Protein AF-A0A3P1XN88-F1 (afdb_monomer)

Foldseek 3Di:
DPDDPVNVLVCCLPPDDLVVLVCCLVPVPDDDPDDDDDDDDPVVVVVLVVVCVVVVHDSSVVVVVVVSVVSCCSRPLPVCQLVQLLVVVVVVCVVVVNALQRLCVLQVVLVCHSVQNVDSVSVSVSDDLVSLVSVCVVVVFDSCSSRSNDDGGHDDPDDDPPDPVVD

Sequence (167 aa):
MRLNTTGIAARMMLSLDKKAIGEKLINGRQINPTPLQVRYPQGVREVLGIMSEQLAISTADLTRILLEDALHNMFMPADNTAGNIISRIEYIMLSHDINAPLLATLLSPWNIRSTVIQDPARLADYLSADALEHLAECFNLNPDWLNGHENYPIALSGEWPDTADNF

Organism: Escherichia coli (NCBI:txid562)

Mean predicted aligned error: 11.83 Å

Radius of gyration: 18.96 Å; Cα contacts (8 Å, |Δi|>4): 106; chains: 1; bounding box: 55×44×38 Å

Solvent-accessible surface area (backbone atoms only — not comparable to full-atom values): 9984 Å² total; per-residue (Å²): 130,86,82,44,74,68,58,47,50,53,45,55,70,72,74,51,67,50,66,67,52,45,53,43,70,70,72,55,76,68,82,66,89,73,76,83,88,78,88,69,59,69,70,58,50,52,53,45,49,55,52,20,62,78,69,75,45,54,56,67,56,51,51,49,54,55,50,52,50,54,51,41,59,71,60,37,60,74,77,37,27,61,58,43,29,50,51,49,52,53,46,50,25,64,76,68,75,46,50,52,64,58,52,18,60,75,36,42,92,73,72,41,43,39,79,35,61,76,32,68,75,58,33,55,78,64,64,45,71,71,57,45,45,51,50,16,61,78,69,68,36,19,47,51,24,54,66,41,76,42,96,53,58,62,64,86,80,74,81,78,70,94,49,84,86,74,111

pLDDT: mean 77.16, std 14.5, range [38.59, 93.5]

Structure (mmCIF, N/CA/C/O backbone):
data_AF-A0A3P1XN88-F1
#
_entry.id   AF-A0A3P1XN88-F1
#
loop_
_atom_site.group_PDB
_atom_site.id
_atom_site.type_symbol
_atom_site.label_atom_id
_atom_site.label_alt_id
_atom_site.label_comp_id
_atom_site.label_asym_id
_atom_site.label_entity_id
_atom_site.label_seq_id
_atom_site.pdbx_PDB_ins_code
_atom_site.Cartn_x
_atom_site.Cartn_y
_atom_site.Cartn_z
_atom_site.occupancy
_atom_site.B_iso_or_equiv
_atom_site.auth_seq_id
_atom_site.auth_comp_id
_atom_site.auth_asym_id
_atom_site.auth_atom_id
_atom_site.pdbx_PDB_model_num
ATOM 1 N N . MET A 1 1 ? -35.274 0.795 1.343 1.00 45.59 1 MET A N 1
ATOM 2 C CA . MET A 1 1 ? -34.160 -0.049 0.859 1.00 45.59 1 MET A CA 1
ATOM 3 C C . MET A 1 1 ? -33.080 -0.028 1.933 1.00 45.59 1 MET A C 1
ATOM 5 O O . MET A 1 1 ? -32.634 1.062 2.269 1.00 45.59 1 MET A O 1
ATOM 9 N N . ARG A 1 2 ? -32.750 -1.165 2.570 1.00 40.44 2 ARG A N 1
ATOM 10 C CA . ARG A 1 2 ? -31.659 -1.209 3.563 1.00 40.44 2 ARG A CA 1
ATOM 11 C C . ARG A 1 2 ? -30.349 -0.939 2.823 1.00 40.44 2 ARG A C 1
ATOM 13 O O . ARG A 1 2 ? -30.039 -1.648 1.873 1.00 40.44 2 ARG A O 1
ATOM 20 N N . LEU A 1 3 ? -29.636 0.106 3.226 1.00 44.34 3 LEU A N 1
ATOM 21 C CA . LEU A 1 3 ? -28.306 0.422 2.718 1.00 44.34 3 LEU A CA 1
ATOM 22 C C . LEU A 1 3 ? -27.346 -0.652 3.246 1.00 44.34 3 LEU A C 1
ATOM 24 O O . LEU A 1 3 ? -26.908 -0.579 4.389 1.00 44.34 3 LEU A O 1
ATOM 28 N N . ASN A 1 4 ? -27.100 -1.695 2.454 1.00 55.06 4 ASN A N 1
ATOM 29 C CA . ASN A 1 4 ? -26.001 -2.620 2.711 1.00 55.06 4 ASN A CA 1
ATOM 30 C C . ASN A 1 4 ? -24.693 -2.003 2.191 1.00 55.06 4 ASN A C 1
ATOM 32 O O . ASN A 1 4 ? -24.704 -1.106 1.343 1.00 55.06 4 ASN A O 1
ATOM 36 N N . THR A 1 5 ? -23.564 -2.467 2.717 1.00 57.50 5 THR A N 1
ATOM 37 C CA . THR A 1 5 ? -22.223 -1.938 2.428 1.00 57.50 5 THR A CA 1
ATOM 38 C C . THR A 1 5 ? -21.943 -1.897 0.924 1.00 57.50 5 THR A C 1
ATOM 40 O O . THR A 1 5 ? -21.506 -0.875 0.399 1.00 57.50 5 THR A O 1
ATOM 43 N N . THR A 1 6 ? -22.318 -2.958 0.207 1.00 53.75 6 THR A N 1
ATOM 44 C CA . THR A 1 6 ? -22.187 -3.069 -1.253 1.00 53.75 6 THR A CA 1
ATOM 45 C C . THR A 1 6 ? -23.037 -2.040 -2.008 1.00 53.75 6 THR A C 1
ATOM 47 O O . THR A 1 6 ? -22.570 -1.444 -2.976 1.00 53.75 6 THR A O 1
ATOM 50 N N . GLY A 1 7 ? -24.271 -1.774 -1.565 1.00 58.88 7 GLY A N 1
ATOM 51 C CA . GLY A 1 7 ? -25.161 -0.793 -2.193 1.00 58.88 7 GLY A CA 1
ATOM 52 C C . GLY A 1 7 ? -24.734 0.658 -1.957 1.00 58.88 7 GLY A C 1
ATOM 53 O O . GLY A 1 7 ? -24.930 1.502 -2.835 1.00 58.88 7 GLY A O 1
ATOM 54 N N . ILE A 1 8 ? -24.121 0.950 -0.804 1.00 66.62 8 ILE A N 1
ATOM 55 C CA . ILE A 1 8 ? -23.488 2.252 -0.545 1.00 66.62 8 ILE A CA 1
ATOM 56 C C . ILE A 1 8 ? -22.280 2.424 -1.466 1.00 66.62 8 ILE A C 1
ATOM 58 O O . ILE A 1 8 ? -22.227 3.417 -2.187 1.00 66.62 8 ILE A O 1
ATOM 62 N N . ALA A 1 9 ? -21.365 1.451 -1.500 1.00 59.09 9 ALA A N 1
ATOM 63 C CA . ALA A 1 9 ? -20.163 1.511 -2.332 1.00 59.09 9 ALA A CA 1
ATOM 64 C C . ALA A 1 9 ? -20.502 1.696 -3.822 1.00 59.09 9 ALA A C 1
ATOM 66 O O . ALA A 1 9 ? -19.985 2.607 -4.468 1.00 59.09 9 ALA A O 1
ATOM 67 N N . ALA A 1 10 ? -21.462 0.924 -4.348 1.00 56.50 10 ALA A N 1
ATOM 68 C CA . ALA A 1 10 ? -21.921 1.059 -5.730 1.00 56.50 10 ALA A CA 1
ATOM 69 C C . ALA A 1 10 ? -22.488 2.460 -6.024 1.00 56.50 10 ALA A C 1
ATOM 71 O O . ALA A 1 10 ? -22.183 3.060 -7.055 1.00 56.50 10 ALA A O 1
ATOM 72 N N . ARG A 1 11 ? -23.277 3.034 -5.104 1.00 65.69 11 ARG A N 1
ATOM 73 C CA . ARG A 1 11 ? -23.774 4.411 -5.249 1.00 65.69 11 ARG A CA 1
ATOM 74 C C . ARG A 1 11 ? -22.654 5.443 -5.178 1.00 65.69 11 ARG A C 1
ATOM 76 O O . ARG A 1 11 ? -22.657 6.367 -5.990 1.00 65.69 11 ARG A O 1
ATOM 83 N N . MET A 1 12 ? -21.699 5.286 -4.264 1.00 66.69 12 MET A N 1
ATOM 84 C CA . MET A 1 12 ? -20.534 6.169 -4.169 1.00 66.69 12 MET A CA 1
ATOM 85 C C . MET A 1 12 ? -19.737 6.170 -5.478 1.00 66.69 12 MET A C 1
ATOM 87 O O . MET A 1 12 ? -19.380 7.233 -5.976 1.00 66.69 12 MET A O 1
ATOM 91 N N . MET A 1 13 ? -19.547 5.002 -6.093 1.00 61.25 13 MET A N 1
ATOM 92 C CA . MET A 1 13 ? -18.819 4.870 -7.356 1.00 61.25 13 MET A CA 1
ATOM 93 C C . MET A 1 13 ? -19.573 5.402 -8.584 1.00 61.25 13 MET A C 1
ATOM 95 O O . MET A 1 13 ? -18.923 5.810 -9.546 1.00 61.25 13 MET A O 1
ATOM 99 N N . LEU A 1 14 ? -20.909 5.377 -8.593 1.00 63.81 14 LEU A N 1
ATOM 100 C CA . LEU A 1 14 ? -21.707 5.726 -9.779 1.00 63.81 14 LEU A CA 1
ATOM 101 C C . LEU A 1 14 ? -22.271 7.154 -9.765 1.00 63.81 14 LEU A C 1
ATOM 103 O O . LEU A 1 14 ? -22.561 7.694 -10.827 1.00 63.81 14 LEU A O 1
ATOM 107 N N . SER A 1 15 ? -22.467 7.750 -8.585 1.00 69.81 15 SER A N 1
ATOM 108 C CA . SER A 1 15 ? -23.225 9.006 -8.436 1.00 69.81 15 SER A CA 1
ATOM 109 C C . SER A 1 15 ? -22.446 10.176 -7.840 1.00 69.81 15 SER A C 1
ATOM 111 O O . SER A 1 15 ? -22.952 11.297 -7.847 1.00 69.81 15 SER A O 1
ATOM 113 N N . LEU A 1 16 ? -21.234 9.942 -7.332 1.00 76.81 16 LEU A N 1
ATOM 114 C CA . LEU A 1 16 ? -20.393 11.010 -6.796 1.00 76.81 16 LEU A CA 1
ATOM 115 C C . LEU A 1 16 ? -19.479 11.595 -7.873 1.00 76.81 16 LEU A C 1
ATOM 117 O O . LEU A 1 16 ? -19.002 10.889 -8.763 1.00 76.81 16 LEU A O 1
ATOM 121 N N . ASP A 1 17 ? -19.206 12.895 -7.754 1.00 80.38 17 ASP A N 1
ATOM 122 C CA . ASP A 1 17 ? -18.255 13.601 -8.609 1.00 80.38 17 ASP A CA 1
ATOM 123 C C . ASP A 1 17 ? -16.821 13.165 -8.280 1.00 80.38 17 ASP A C 1
ATOM 125 O O . ASP A 1 17 ? -16.152 13.710 -7.397 1.00 80.38 17 ASP A O 1
ATOM 129 N N . LYS A 1 18 ? -16.352 12.151 -9.010 1.00 71.44 18 LYS A N 1
ATOM 130 C CA . LYS A 1 18 ? -15.008 11.584 -8.851 1.00 71.44 18 LYS A CA 1
ATOM 131 C C . LYS A 1 18 ? -13.907 12.616 -9.064 1.00 71.44 18 LYS A C 1
ATOM 133 O O . LYS A 1 18 ? -12.868 12.517 -8.421 1.00 71.44 18 LYS A O 1
ATOM 138 N N . LYS A 1 19 ? -14.123 13.603 -9.939 1.00 72.00 19 LYS A N 1
ATOM 139 C CA . LYS A 1 19 ? -13.103 14.603 -10.267 1.00 72.00 19 LYS A CA 1
ATOM 140 C C . LYS A 1 19 ? -12.901 15.561 -9.098 1.00 72.00 19 LYS A C 1
ATOM 142 O O . LYS A 1 19 ? -11.766 15.777 -8.682 1.00 72.00 19 LYS A O 1
ATOM 147 N N . ALA A 1 20 ? -13.995 16.068 -8.531 1.00 81.81 20 ALA A N 1
ATOM 148 C CA . ALA A 1 20 ? -13.936 16.932 -7.355 1.00 81.81 20 ALA A CA 1
ATOM 149 C C . ALA A 1 20 ? -13.363 16.201 -6.125 1.00 81.81 20 ALA A C 1
ATOM 151 O O . ALA A 1 20 ? -12.580 16.778 -5.369 1.00 81.81 20 ALA A O 1
ATOM 152 N N . ILE A 1 21 ? -13.723 14.926 -5.933 1.00 79.69 21 ILE A N 1
ATOM 153 C CA . ILE A 1 21 ? -13.188 14.100 -4.839 1.00 79.69 21 ILE A CA 1
ATOM 154 C C . ILE A 1 21 ? -11.690 13.837 -5.035 1.00 79.69 21 ILE A C 1
ATOM 156 O O . ILE A 1 21 ? -10.915 14.069 -4.108 1.00 79.69 21 ILE A O 1
ATOM 160 N N . GLY A 1 22 ? -11.270 13.422 -6.233 1.00 74.12 22 GLY A N 1
ATOM 161 C CA . GLY A 1 22 ? -9.862 13.177 -6.551 1.00 74.12 22 GLY A CA 1
ATOM 162 C C . GLY A 1 22 ? -8.993 14.418 -6.341 1.00 74.12 22 GLY A C 1
ATOM 163 O O . GLY A 1 22 ? -7.966 14.348 -5.673 1.00 74.12 22 GLY A O 1
ATOM 164 N N . GLU A 1 23 ? -9.448 15.592 -6.789 1.00 79.81 23 GLU A N 1
ATOM 165 C CA . GLU A 1 23 ? -8.725 16.852 -6.573 1.00 79.81 23 GLU A CA 1
ATOM 166 C C . GLU A 1 23 ? -8.508 17.156 -5.080 1.00 79.81 23 GLU A C 1
ATOM 168 O O . GLU A 1 23 ? -7.433 17.619 -4.686 1.00 79.81 23 GLU A O 1
ATOM 173 N N . LYS A 1 24 ? -9.499 16.863 -4.226 1.00 83.38 24 LYS A N 1
ATOM 174 C CA . LYS A 1 24 ? -9.372 17.029 -2.771 1.00 83.38 24 LYS A CA 1
ATOM 175 C C . LYS A 1 24 ? -8.429 16.009 -2.143 1.00 83.38 24 LYS A C 1
ATOM 177 O O . LYS A 1 24 ? -7.675 16.394 -1.254 1.00 83.38 24 LYS A O 1
ATOM 182 N N . LEU A 1 25 ? -8.434 14.761 -2.608 1.00 77.81 25 LEU A N 1
ATOM 183 C CA . LEU A 1 25 ? -7.508 13.728 -2.132 1.00 77.81 25 LEU A CA 1
ATOM 184 C C . LEU A 1 25 ? -6.050 14.030 -2.527 1.00 77.81 25 LEU A C 1
ATOM 186 O O . LEU A 1 25 ? -5.139 13.762 -1.746 1.00 77.81 25 LEU A O 1
ATOM 190 N N . ILE A 1 26 ? -5.818 14.643 -3.693 1.00 73.19 26 ILE A N 1
ATOM 191 C CA . ILE A 1 26 ? -4.470 15.034 -4.142 1.00 73.19 26 ILE A CA 1
ATOM 192 C C . ILE A 1 26 ? -3.979 16.282 -3.396 1.00 73.19 26 ILE A C 1
ATOM 194 O O . ILE A 1 26 ? -2.889 16.280 -2.823 1.00 73.19 26 ILE A O 1
ATOM 198 N N . ASN A 1 27 ? -4.776 17.355 -3.405 1.00 74.81 27 ASN A N 1
ATOM 199 C CA . ASN A 1 27 ? -4.311 18.693 -3.018 1.00 74.81 27 ASN A CA 1
ATOM 200 C C . ASN A 1 27 ? -4.659 19.074 -1.569 1.00 74.81 27 ASN A C 1
ATOM 202 O O . ASN A 1 27 ? -4.083 20.006 -1.010 1.00 74.81 27 ASN A O 1
ATOM 206 N N . GLY A 1 28 ? -5.604 18.375 -0.939 1.00 75.88 28 GLY A N 1
ATOM 207 C CA . GLY A 1 28 ? -6.154 18.700 0.378 1.00 75.88 28 GLY A CA 1
ATOM 208 C C . GLY A 1 28 ? -5.429 18.060 1.563 1.00 75.88 28 GLY A C 1
ATOM 209 O O . GLY A 1 28 ? -6.083 17.728 2.543 1.00 75.88 28 GLY A O 1
ATOM 210 N N . ARG A 1 29 ? -4.102 17.882 1.505 1.00 68.81 29 ARG A N 1
ATOM 211 C CA . ARG A 1 29 ? -3.319 17.131 2.516 1.00 68.81 29 ARG A CA 1
ATOM 212 C C . ARG A 1 29 ? -3.123 17.841 3.865 1.00 68.81 29 ARG A C 1
ATOM 214 O O . ARG A 1 29 ? -2.454 17.317 4.749 1.00 68.81 29 ARG A O 1
ATOM 221 N N . GLN A 1 30 ? -3.655 19.051 4.032 1.00 75.94 30 GLN A N 1
ATOM 222 C CA . GLN A 1 30 ? -3.539 19.780 5.293 1.00 75.94 30 GLN A CA 1
ATOM 223 C C . GLN A 1 30 ? -4.467 19.170 6.344 1.00 75.94 30 GLN A C 1
ATOM 225 O O . GLN A 1 30 ? -5.680 19.095 6.146 1.00 75.94 30 GLN A O 1
ATOM 230 N N . ILE A 1 31 ? -3.894 18.778 7.484 1.00 75.88 31 ILE A N 1
ATOM 231 C CA . ILE A 1 31 ? -4.667 18.259 8.613 1.00 75.88 31 ILE A CA 1
ATOM 232 C C . ILE A 1 31 ? -5.523 19.395 9.166 1.00 75.88 31 ILE A C 1
ATOM 234 O O . ILE A 1 31 ? -5.014 20.415 9.634 1.00 75.88 31 ILE A O 1
ATOM 238 N N . ASN A 1 32 ? -6.840 19.215 9.109 1.00 75.19 32 ASN A N 1
ATOM 239 C CA . ASN A 1 32 ? -7.761 20.167 9.704 1.00 75.19 32 ASN A CA 1
ATOM 240 C C . ASN A 1 32 ? -7.640 20.083 11.238 1.00 75.19 32 ASN A C 1
ATOM 242 O O . ASN A 1 32 ? -7.775 18.988 11.788 1.00 75.19 32 ASN A O 1
ATOM 246 N N . PRO A 1 33 ? -7.410 21.204 11.948 1.00 68.88 33 PRO A N 1
ATOM 247 C CA . PRO A 1 33 ? -7.253 21.193 13.402 1.00 68.88 33 PRO A CA 1
ATOM 248 C C . PRO A 1 33 ? -8.532 20.791 14.147 1.00 68.88 33 PRO A C 1
ATOM 250 O O . PRO A 1 33 ? -8.466 20.451 15.326 1.00 68.88 33 PRO A O 1
ATOM 253 N N . THR A 1 34 ? -9.697 20.826 13.488 1.00 77.50 34 THR A N 1
ATOM 254 C CA . THR A 1 34 ? -10.959 20.372 14.084 1.00 77.50 34 THR A CA 1
ATOM 255 C C . THR A 1 34 ? -11.209 18.905 13.720 1.00 77.50 34 THR A C 1
ATOM 257 O O . THR A 1 34 ? -11.520 18.622 12.560 1.00 77.50 34 THR A O 1
ATOM 260 N N . PRO A 1 35 ? -11.101 17.959 14.673 1.00 74.31 35 PRO A N 1
ATOM 261 C CA . PRO A 1 35 ? -11.257 16.543 14.375 1.00 74.31 35 PRO A CA 1
ATOM 262 C C . PRO A 1 35 ? -12.716 16.194 14.078 1.00 74.31 35 PRO A C 1
ATOM 264 O O . PRO A 1 35 ? -13.640 16.620 14.778 1.00 74.31 35 PRO A O 1
ATOM 267 N N . LEU A 1 36 ? -12.923 15.350 13.068 1.00 79.94 36 LEU A N 1
ATOM 268 C CA . LEU A 1 36 ? -14.224 14.747 12.810 1.00 79.94 36 LEU A CA 1
ATOM 269 C C . LEU A 1 36 ? -14.531 13.725 13.916 1.00 79.94 36 LEU A C 1
ATOM 271 O O . LEU A 1 36 ? -13.830 12.726 14.061 1.00 79.94 36 LEU A O 1
ATOM 275 N N . GLN A 1 37 ? -15.585 13.958 14.700 1.00 81.69 37 GLN A N 1
ATOM 276 C CA . GLN A 1 37 ? -16.002 13.016 15.740 1.00 81.69 37 GLN A CA 1
ATOM 277 C C . GLN A 1 37 ? -16.826 11.876 15.134 1.00 81.69 37 GLN A C 1
ATOM 279 O O . GLN A 1 37 ? -17.998 12.049 14.798 1.00 81.69 37 GLN A O 1
ATOM 284 N N . VAL A 1 38 ? -16.216 10.695 15.028 1.00 84.06 38 VAL A N 1
ATOM 285 C CA . VAL A 1 38 ? -16.865 9.473 14.533 1.00 84.06 38 VAL A CA 1
ATOM 286 C C . VAL A 1 38 ? -17.116 8.514 15.695 1.00 84.06 38 VAL A C 1
ATOM 288 O O . VAL A 1 38 ? -16.240 8.276 16.525 1.00 84.06 38 VAL A O 1
ATOM 291 N N . ARG A 1 39 ? -18.331 7.957 15.769 1.00 86.31 39 ARG A N 1
ATOM 292 C CA . ARG A 1 39 ? -18.683 6.918 16.746 1.00 86.31 39 ARG A CA 1
ATOM 293 C C . ARG A 1 39 ? -18.511 5.544 16.111 1.00 86.31 39 ARG A C 1
ATOM 295 O O . ARG A 1 39 ? -19.211 5.22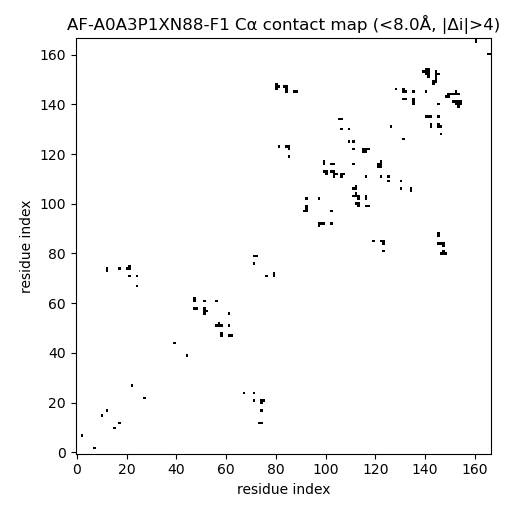7 15.154 1.00 86.31 39 ARG A O 1
ATOM 302 N N . TYR A 1 40 ? -17.627 4.732 16.680 1.00 85.62 40 TYR A N 1
ATOM 303 C CA . TYR A 1 40 ? -17.400 3.356 16.243 1.00 85.62 40 TYR A CA 1
ATOM 304 C C . TYR A 1 40 ? -18.154 2.353 17.124 1.00 85.62 40 TYR A C 1
ATOM 306 O O . TYR A 1 40 ? -18.262 2.570 18.335 1.00 85.62 40 TYR A O 1
ATOM 314 N N . PRO A 1 41 ? -18.646 1.238 16.551 1.00 89.69 41 PRO A N 1
ATOM 315 C CA . PRO A 1 41 ? -19.043 0.071 17.330 1.00 89.69 41 PRO A CA 1
ATOM 316 C C . PRO A 1 41 ? -17.893 -0.413 18.221 1.00 89.69 41 PRO A C 1
ATOM 318 O O . PRO A 1 41 ? -16.725 -0.270 17.858 1.00 89.69 41 PRO A O 1
ATOM 321 N N . GLN A 1 42 ? -18.221 -1.024 19.362 1.00 85.62 42 GLN A N 1
ATOM 322 C CA . GLN A 1 42 ? -17.223 -1.442 20.351 1.00 85.62 42 GLN A CA 1
ATOM 323 C C . GLN A 1 42 ? -16.138 -2.353 19.755 1.00 85.62 42 GLN A C 1
ATOM 325 O O . GLN A 1 42 ? -14.962 -2.047 19.905 1.00 85.62 42 GLN A O 1
ATOM 330 N N . GLY A 1 43 ? -16.516 -3.391 19.000 1.00 90.88 43 GLY A N 1
ATOM 331 C CA . GLY A 1 43 ? -15.536 -4.298 18.389 1.00 90.88 43 GLY A CA 1
ATOM 332 C C . GLY A 1 43 ? -14.581 -3.599 17.413 1.00 90.88 43 GLY A C 1
ATOM 333 O O . GLY A 1 43 ? -13.391 -3.881 17.404 1.00 90.88 43 GLY A O 1
ATOM 334 N N . VAL A 1 44 ? -15.064 -2.611 16.648 1.00 88.94 44 VAL A N 1
ATOM 335 C CA . VAL A 1 44 ? -14.203 -1.818 15.748 1.00 88.94 44 VAL A CA 1
ATOM 336 C C . VAL A 1 44 ? -13.209 -0.982 16.553 1.00 88.94 44 VAL A C 1
ATOM 338 O O . VAL A 1 44 ? -12.043 -0.880 16.184 1.00 88.94 44 VAL A O 1
ATOM 341 N N . ARG A 1 45 ? -13.648 -0.407 17.678 1.00 89.75 45 ARG A N 1
ATOM 342 C CA . ARG A 1 45 ? -12.772 0.363 18.566 1.00 89.75 45 ARG A CA 1
ATOM 343 C C . ARG A 1 45 ? -11.674 -0.507 19.183 1.00 89.75 45 ARG A C 1
ATOM 345 O O . ARG A 1 45 ? -10.544 -0.044 19.286 1.00 89.75 45 ARG A O 1
ATOM 352 N N . GLU A 1 46 ? -12.002 -1.729 19.587 1.00 90.94 46 GLU A N 1
ATOM 353 C CA . GLU A 1 46 ? -11.039 -2.681 20.155 1.00 90.94 46 GLU A CA 1
ATOM 354 C C . GLU A 1 46 ? -9.990 -3.101 19.118 1.00 90.94 46 GLU A C 1
ATOM 356 O O . GLU A 1 46 ? -8.797 -3.018 19.399 1.00 90.94 46 GLU A O 1
ATOM 361 N N . VAL A 1 47 ? -10.412 -3.435 17.892 1.00 90.50 47 VAL A N 1
ATOM 362 C CA . VAL A 1 47 ? -9.494 -3.766 16.783 1.00 90.50 47 VAL A CA 1
ATOM 363 C C . VAL A 1 47 ? -8.541 -2.609 16.479 1.00 90.50 47 VAL A C 1
ATOM 365 O O . VAL A 1 47 ? -7.331 -2.812 16.389 1.00 90.50 47 VAL A O 1
ATOM 368 N N . LEU A 1 48 ? -9.068 -1.385 16.372 1.00 90.06 48 LEU A N 1
ATOM 369 C CA . LEU A 1 48 ? -8.243 -0.197 16.149 1.00 90.06 48 LEU A CA 1
ATOM 370 C C . LEU A 1 48 ? -7.251 0.043 17.298 1.00 90.06 48 LEU A C 1
ATOM 372 O O . LEU A 1 48 ? -6.139 0.497 17.043 1.00 90.06 48 LEU A O 1
ATOM 376 N N . GLY A 1 49 ? -7.629 -0.271 18.542 1.00 91.94 49 GLY A N 1
ATOM 377 C CA . GLY A 1 49 ? -6.739 -0.204 19.703 1.00 91.94 49 GLY A CA 1
ATOM 378 C C . GLY A 1 49 ? -5.567 -1.180 19.597 1.00 91.94 49 GLY A C 1
ATOM 379 O O . GLY A 1 49 ? -4.419 -0.760 19.701 1.00 91.94 49 GLY A O 1
ATOM 380 N N . ILE A 1 50 ? -5.848 -2.451 19.293 1.00 92.25 50 ILE A N 1
ATOM 381 C CA . ILE A 1 50 ? -4.820 -3.496 19.137 1.00 92.25 50 ILE A CA 1
ATOM 382 C C . ILE A 1 50 ? -3.821 -3.121 18.034 1.00 92.25 50 ILE A C 1
ATOM 384 O O . ILE A 1 50 ? -2.611 -3.156 18.249 1.00 92.25 50 ILE A O 1
ATOM 388 N N . MET A 1 51 ? -4.317 -2.721 16.860 1.00 90.44 51 MET A N 1
ATOM 389 C CA . MET A 1 51 ? -3.465 -2.322 15.732 1.00 90.44 51 MET A CA 1
ATOM 390 C C . MET A 1 51 ? -2.622 -1.083 16.056 1.00 90.44 51 MET A C 1
ATOM 392 O O . MET A 1 51 ? -1.444 -1.026 15.716 1.00 90.44 51 MET A O 1
ATOM 396 N N . SER A 1 52 ? -3.219 -0.094 16.726 1.00 93.06 52 SER A N 1
ATOM 397 C CA . SER A 1 52 ? -2.546 1.139 17.148 1.00 93.06 52 SER A CA 1
ATOM 398 C C . SER A 1 52 ? -1.379 0.849 18.096 1.00 93.06 52 SER A C 1
ATOM 400 O O . SER A 1 52 ? -0.299 1.411 17.915 1.00 93.06 52 SER A O 1
ATOM 402 N N . GLU A 1 53 ? -1.563 -0.066 19.052 1.00 93.50 53 GLU A N 1
ATOM 403 C CA . GLU A 1 53 ? -0.505 -0.502 19.969 1.00 93.50 53 GLU A CA 1
ATOM 404 C C . GLU A 1 53 ? 0.616 -1.251 19.239 1.00 93.50 53 GLU A C 1
ATOM 406 O O . GLU A 1 53 ? 1.789 -0.927 19.425 1.00 93.50 53 GLU A O 1
ATOM 411 N N . GLN A 1 54 ? 0.270 -2.207 18.371 1.00 91.19 54 GLN A N 1
ATOM 412 C CA . GLN A 1 54 ? 1.251 -3.008 17.628 1.00 91.19 54 GLN A CA 1
ATOM 413 C C . GLN A 1 54 ? 2.088 -2.176 16.648 1.00 91.19 54 GLN A C 1
ATOM 415 O O . GLN A 1 54 ? 3.278 -2.436 16.482 1.00 91.19 54 GLN A O 1
ATOM 420 N N . LEU A 1 55 ? 1.480 -1.170 16.015 1.00 88.94 55 LEU A N 1
ATOM 421 C CA . LEU A 1 55 ? 2.144 -0.285 15.054 1.00 88.94 55 LEU A CA 1
ATOM 422 C C . LEU A 1 55 ? 2.802 0.939 15.711 1.00 88.94 55 LEU A C 1
ATOM 424 O O . LEU A 1 55 ? 3.423 1.735 15.011 1.00 88.94 55 LEU A O 1
ATOM 428 N N . ALA A 1 56 ? 2.667 1.108 17.033 1.00 92.12 56 ALA A N 1
ATOM 429 C CA . ALA A 1 56 ? 3.188 2.246 17.794 1.00 92.12 56 ALA A CA 1
ATOM 430 C C . ALA A 1 56 ? 2.777 3.629 17.234 1.00 92.12 56 ALA A C 1
ATOM 432 O O . ALA A 1 56 ? 3.538 4.597 17.300 1.00 92.12 56 ALA A O 1
ATOM 433 N N . ILE A 1 57 ? 1.552 3.740 16.710 1.00 91.50 57 ILE A N 1
ATOM 434 C CA . ILE A 1 57 ? 0.964 4.993 16.204 1.00 91.50 57 ILE A CA 1
ATOM 435 C C . ILE A 1 57 ? -0.348 5.296 16.918 1.00 91.50 57 ILE A C 1
ATOM 437 O O . ILE A 1 57 ? -0.979 4.402 17.475 1.00 91.50 57 ILE A O 1
ATOM 441 N N . SER A 1 58 ? -0.796 6.554 16.899 1.00 91.38 58 SER A N 1
ATOM 442 C CA . SER A 1 58 ? -2.073 6.917 17.519 1.00 91.38 58 SER A CA 1
ATOM 443 C C . SER A 1 58 ? -3.259 6.300 16.768 1.00 91.38 58 SER A C 1
ATOM 445 O O . SER A 1 58 ? -3.237 6.155 15.546 1.00 91.38 58 SER A O 1
ATOM 447 N N . THR A 1 59 ? -4.350 5.994 17.477 1.00 89.81 59 THR A N 1
ATOM 448 C CA . THR A 1 59 ? -5.577 5.481 16.844 1.00 89.81 59 THR A CA 1
ATOM 449 C C . THR A 1 59 ? -6.149 6.467 15.819 1.00 89.81 59 THR A C 1
ATOM 451 O O . THR A 1 59 ? -6.744 6.055 14.824 1.00 89.81 59 THR A O 1
ATOM 454 N N . ALA A 1 60 ? -5.960 7.772 16.045 1.00 87.06 60 ALA A N 1
ATOM 455 C CA . ALA A 1 60 ? -6.375 8.818 15.117 1.00 87.06 60 ALA A CA 1
ATOM 456 C C . ALA A 1 60 ? -5.551 8.779 13.822 1.00 87.06 60 ALA A C 1
ATOM 458 O O . ALA A 1 60 ? -6.133 8.831 12.740 1.00 87.06 60 ALA A O 1
ATOM 459 N N . ASP A 1 61 ? -4.229 8.621 13.928 1.00 87.06 61 ASP A N 1
ATOM 460 C CA . ASP A 1 61 ? -3.346 8.495 12.765 1.00 87.06 61 ASP A CA 1
ATOM 461 C C . ASP A 1 61 ? -3.607 7.205 11.999 1.00 87.06 61 ASP A C 1
ATOM 463 O O . ASP A 1 61 ? -3.752 7.254 10.782 1.00 87.06 61 ASP A O 1
ATOM 467 N N . LEU A 1 62 ? -3.762 6.076 12.699 1.00 89.00 62 LEU A N 1
ATOM 468 C CA . LEU A 1 62 ? -4.134 4.805 12.080 1.00 89.00 62 LEU A CA 1
ATOM 469 C C . LEU A 1 62 ? -5.449 4.936 11.299 1.00 89.00 62 LEU A C 1
ATOM 471 O O . LEU A 1 62 ? -5.522 4.574 10.129 1.00 89.00 62 LEU A O 1
ATOM 475 N N . THR A 1 63 ? -6.483 5.501 11.930 1.00 89.38 63 THR A N 1
ATOM 476 C CA . THR A 1 63 ? -7.793 5.705 11.293 1.00 89.38 63 THR A CA 1
ATOM 477 C C . THR A 1 63 ? -7.679 6.609 10.070 1.00 89.38 63 THR A C 1
ATOM 479 O O . THR A 1 63 ? -8.282 6.326 9.037 1.00 89.38 63 THR A O 1
ATOM 482 N N . ARG A 1 64 ? -6.906 7.693 10.173 1.00 87.19 64 ARG A N 1
ATOM 483 C CA . ARG A 1 64 ? -6.671 8.621 9.068 1.00 87.19 64 ARG A CA 1
ATOM 484 C C . ARG A 1 64 ? -5.995 7.913 7.895 1.00 87.19 64 ARG A C 1
ATOM 486 O O . ARG A 1 64 ? -6.500 8.021 6.785 1.00 87.19 64 ARG A O 1
ATOM 493 N N . ILE A 1 65 ? -4.917 7.170 8.149 1.00 83.75 65 ILE A N 1
ATOM 494 C CA . ILE A 1 65 ? -4.168 6.426 7.125 1.00 83.75 65 ILE A CA 1
ATOM 495 C C . ILE A 1 65 ? -5.089 5.432 6.408 1.00 83.75 65 ILE A C 1
ATOM 497 O O . ILE A 1 65 ? -5.177 5.459 5.184 1.00 83.75 65 ILE A O 1
ATOM 501 N N . LEU A 1 66 ? -5.833 4.614 7.161 1.00 85.75 66 LEU A N 1
ATOM 502 C CA . LEU A 1 66 ? -6.748 3.621 6.588 1.00 85.75 66 LEU A CA 1
ATOM 503 C C . LEU A 1 66 ? -7.876 4.263 5.764 1.00 85.75 66 LEU A C 1
ATOM 505 O O . LEU A 1 66 ? -8.253 3.740 4.717 1.00 85.75 66 LEU A O 1
ATOM 509 N N . LEU A 1 67 ? -8.434 5.388 6.223 1.00 86.25 67 LEU A N 1
ATOM 510 C CA . LEU A 1 67 ? -9.496 6.094 5.501 1.00 86.25 67 LEU A CA 1
ATOM 511 C C . LEU A 1 67 ? -8.979 6.794 4.242 1.00 86.25 67 LEU A C 1
ATOM 513 O O . LEU A 1 67 ? -9.662 6.760 3.219 1.00 86.25 67 LEU A O 1
ATOM 517 N N . GLU A 1 68 ? -7.810 7.432 4.312 1.00 82.31 68 GLU A N 1
ATOM 518 C CA . GLU A 1 68 ? -7.165 8.049 3.149 1.00 82.31 68 GLU A CA 1
ATOM 519 C C . GLU A 1 68 ? -6.893 6.995 2.072 1.00 82.31 68 GLU A C 1
ATOM 521 O O . GLU A 1 68 ? -7.300 7.196 0.927 1.00 82.31 68 GLU A O 1
ATOM 526 N N . ASP A 1 69 ? -6.315 5.852 2.448 1.00 77.25 69 ASP A N 1
ATOM 527 C CA . ASP A 1 69 ? -6.035 4.746 1.527 1.00 77.25 69 ASP A CA 1
ATOM 528 C C . ASP A 1 69 ? -7.318 4.155 0.915 1.00 77.25 69 ASP A C 1
ATOM 530 O O . ASP A 1 69 ? -7.446 4.055 -0.307 1.00 77.25 69 ASP A O 1
ATOM 534 N N . ALA A 1 70 ? -8.332 3.859 1.737 1.00 80.56 70 ALA A N 1
ATOM 535 C CA . ALA A 1 70 ? -9.602 3.319 1.252 1.00 80.56 70 ALA A CA 1
ATOM 536 C C . ALA A 1 70 ? -10.309 4.267 0.264 1.00 80.56 70 ALA A C 1
ATOM 538 O O . ALA A 1 70 ? -10.863 3.825 -0.747 1.00 80.56 70 ALA A O 1
ATOM 539 N N . LEU A 1 71 ? -10.293 5.578 0.532 1.00 79.75 71 LEU A N 1
ATOM 540 C CA . LEU A 1 71 ? -10.867 6.578 -0.371 1.00 79.75 71 LEU A CA 1
ATOM 541 C C . LEU A 1 71 ? -10.046 6.715 -1.657 1.00 79.75 71 LEU A C 1
ATOM 543 O O . LEU A 1 71 ? -10.633 6.826 -2.736 1.00 79.75 71 LEU A O 1
ATOM 547 N N . HIS A 1 72 ? -8.716 6.677 -1.560 1.00 74.88 72 HIS A N 1
ATOM 548 C CA . HIS A 1 72 ? -7.837 6.750 -2.722 1.00 74.88 72 HIS A CA 1
ATOM 549 C C . HIS A 1 72 ? -8.057 5.552 -3.653 1.00 74.88 72 HIS A C 1
ATOM 551 O O . HIS A 1 72 ? -8.331 5.739 -4.836 1.00 74.88 72 HIS A O 1
ATOM 557 N N . ASN A 1 73 ? 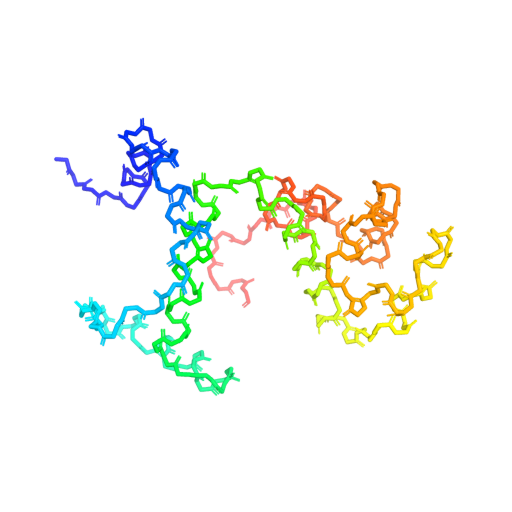-8.088 4.334 -3.109 1.00 70.88 73 ASN A N 1
ATOM 558 C CA . ASN A 1 73 ? -8.348 3.116 -3.878 1.00 70.88 73 ASN A CA 1
ATOM 559 C C . ASN A 1 73 ? -9.756 3.087 -4.497 1.00 70.88 73 ASN A C 1
ATOM 561 O O . ASN A 1 73 ? -9.941 2.590 -5.608 1.00 70.88 73 ASN A O 1
ATOM 565 N N . MET A 1 74 ? -10.757 3.666 -3.827 1.00 72.06 74 MET A N 1
ATOM 566 C CA . MET A 1 74 ? -12.127 3.712 -4.348 1.00 72.06 74 MET A CA 1
ATOM 567 C C . MET A 1 74 ? -12.318 4.717 -5.496 1.00 72.06 74 MET A C 1
ATOM 569 O O . MET A 1 74 ? -13.132 4.469 -6.393 1.00 72.06 74 MET A O 1
ATOM 573 N N . PHE A 1 75 ? -11.623 5.859 -5.472 1.00 71.94 75 PHE A N 1
ATOM 574 C CA . PHE A 1 75 ? -11.867 6.963 -6.412 1.00 71.94 75 PHE A CA 1
ATOM 575 C C . PHE A 1 75 ? -10.735 7.226 -7.410 1.00 71.94 75 PHE A C 1
ATOM 577 O O . PHE A 1 75 ? -10.991 7.867 -8.430 1.00 71.94 75 PHE A O 1
ATOM 584 N N . MET A 1 76 ? -9.526 6.726 -7.153 1.00 69.38 76 MET A N 1
ATOM 585 C CA . MET A 1 76 ? -8.323 6.964 -7.957 1.00 69.38 76 MET A CA 1
ATOM 586 C C . MET A 1 76 ? -7.531 5.671 -8.255 1.00 69.38 76 MET A C 1
ATOM 588 O O . MET A 1 76 ? -6.327 5.612 -8.017 1.00 69.38 76 MET A O 1
ATOM 592 N N . PRO A 1 77 ? -8.164 4.622 -8.814 1.00 60.44 77 PRO A N 1
ATOM 593 C CA . PRO A 1 77 ? -7.512 3.324 -9.002 1.00 60.44 77 PRO A CA 1
ATOM 594 C C . PRO A 1 77 ? -6.392 3.318 -10.060 1.00 60.44 77 PRO A C 1
ATOM 596 O O . PRO A 1 77 ? -5.549 2.438 -10.028 1.00 60.44 77 PRO A O 1
ATOM 599 N N . ALA A 1 78 ? -6.370 4.265 -11.007 1.00 53.62 78 ALA A N 1
ATOM 600 C CA . ALA A 1 78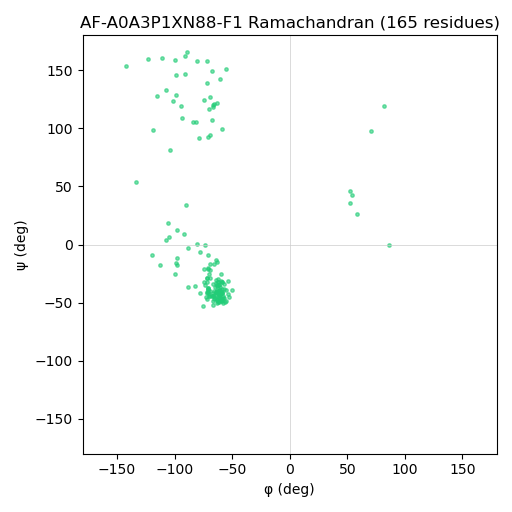 ? -5.321 4.340 -12.036 1.00 53.62 78 ALA A CA 1
ATOM 601 C C . ALA A 1 78 ? -4.102 5.164 -11.582 1.00 53.62 78 ALA A C 1
ATOM 603 O O . ALA A 1 78 ? -2.965 4.812 -11.875 1.00 53.62 78 ALA A O 1
ATOM 604 N N . ASP A 1 79 ? -4.329 6.237 -10.818 1.00 52.47 79 ASP A N 1
ATOM 605 C CA . ASP A 1 79 ? -3.246 7.042 -10.235 1.00 52.47 79 ASP A CA 1
ATOM 606 C C . ASP A 1 79 ? -2.581 6.316 -9.057 1.00 52.47 79 ASP A C 1
ATOM 608 O O . ASP A 1 79 ? -1.427 6.590 -8.724 1.00 52.47 79 ASP A O 1
ATOM 612 N N . ASN A 1 80 ? -3.282 5.346 -8.454 1.00 56.25 80 ASN A N 1
ATOM 613 C CA . ASN A 1 80 ? -2.691 4.482 -7.447 1.00 56.25 80 ASN A CA 1
ATOM 614 C C . ASN A 1 80 ? -1.681 3.505 -8.042 1.00 56.25 80 ASN A C 1
ATOM 616 O O . ASN A 1 80 ? -0.887 3.007 -7.270 1.00 56.25 80 ASN A O 1
ATOM 620 N N . THR A 1 81 ? -1.678 3.199 -9.347 1.00 57.53 81 THR A N 1
ATOM 621 C CA . THR A 1 81 ? -0.967 2.008 -9.846 1.00 57.53 81 THR A CA 1
ATOM 622 C C . THR A 1 81 ? 0.532 2.087 -9.557 1.00 57.53 81 THR A C 1
ATOM 624 O O . THR A 1 81 ? 1.098 1.143 -9.018 1.00 57.53 81 THR A O 1
ATOM 627 N N . ALA A 1 82 ? 1.160 3.245 -9.780 1.00 55.50 82 ALA A N 1
ATOM 628 C CA . ALA A 1 82 ? 2.561 3.466 -9.417 1.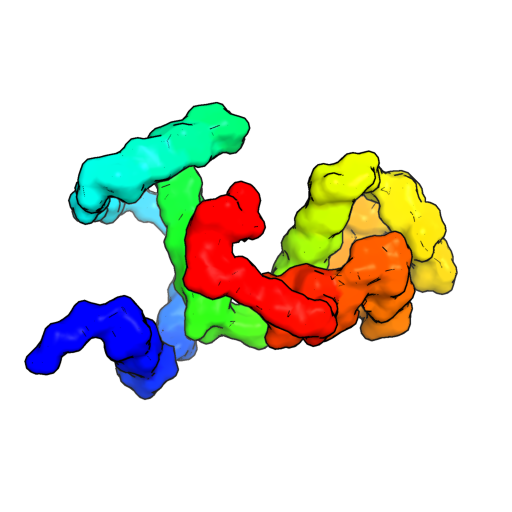00 55.50 82 ALA A CA 1
ATOM 629 C C . ALA A 1 82 ? 2.787 3.444 -7.892 1.00 55.50 82 ALA A C 1
ATOM 631 O O . ALA A 1 82 ? 3.722 2.802 -7.422 1.00 55.50 82 ALA A O 1
ATOM 632 N N . GLY A 1 83 ? 1.917 4.089 -7.103 1.00 61.66 83 GLY A N 1
ATOM 633 C CA . GLY A 1 83 ? 1.992 4.049 -5.635 1.00 61.66 83 GLY A CA 1
ATOM 634 C C . GLY A 1 83 ? 1.796 2.638 -5.069 1.00 61.66 83 GLY A C 1
ATOM 635 O O . GLY A 1 83 ? 2.475 2.238 -4.135 1.00 61.66 83 GLY A O 1
ATOM 636 N N . ASN A 1 84 ? 0.930 1.857 -5.701 1.00 69.94 84 ASN A N 1
ATOM 637 C CA . ASN A 1 84 ? 0.582 0.488 -5.376 1.00 69.94 84 ASN A CA 1
ATOM 638 C C . ASN A 1 84 ? 1.737 -0.453 -5.730 1.00 69.94 84 ASN A C 1
ATOM 640 O O . ASN A 1 84 ? 2.081 -1.297 -4.916 1.00 69.94 84 ASN A O 1
ATOM 644 N N . ILE A 1 85 ? 2.410 -0.264 -6.872 1.00 83.00 85 ILE A N 1
ATOM 645 C CA . ILE A 1 85 ? 3.630 -1.012 -7.220 1.00 83.00 85 ILE A CA 1
ATOM 646 C C . ILE A 1 85 ? 4.724 -0.770 -6.169 1.00 83.00 85 ILE A C 1
ATOM 648 O O . ILE A 1 85 ? 5.300 -1.727 -5.653 1.00 83.00 85 ILE A O 1
ATOM 652 N N . ILE A 1 86 ? 4.981 0.490 -5.799 1.00 84.44 86 ILE A N 1
ATOM 653 C CA . ILE A 1 86 ? 5.978 0.817 -4.769 1.00 84.44 86 ILE A CA 1
ATOM 654 C C . ILE A 1 86 ? 5.599 0.208 -3.417 1.00 84.44 86 ILE A C 1
ATOM 656 O O . ILE A 1 86 ? 6.413 -0.497 -2.823 1.00 84.44 86 ILE A O 1
ATOM 660 N N . SER A 1 87 ? 4.360 0.396 -2.958 1.00 80.69 87 SER A N 1
ATOM 661 C CA . SER A 1 87 ? 3.894 -0.185 -1.696 1.00 80.69 87 SER A CA 1
ATOM 662 C C . SER A 1 87 ? 3.909 -1.718 -1.706 1.00 80.69 87 SER A C 1
ATOM 664 O O . SER A 1 87 ? 4.168 -2.333 -0.674 1.00 80.69 87 SER A O 1
ATOM 666 N N . ARG A 1 88 ? 3.683 -2.365 -2.858 1.00 85.19 88 ARG A N 1
ATOM 667 C CA . ARG A 1 88 ? 3.794 -3.826 -3.012 1.00 85.19 88 ARG A CA 1
ATOM 668 C C . ARG A 1 88 ? 5.242 -4.297 -2.946 1.00 85.19 88 ARG A C 1
ATOM 670 O O . ARG A 1 88 ? 5.507 -5.323 -2.328 1.00 85.19 88 ARG A O 1
ATOM 677 N N . ILE A 1 89 ? 6.188 -3.537 -3.494 1.00 87.69 89 ILE A N 1
ATOM 678 C CA . ILE A 1 89 ? 7.620 -3.821 -3.330 1.00 87.69 89 ILE A CA 1
ATOM 679 C C . ILE A 1 89 ? 8.044 -3.647 -1.871 1.00 87.69 89 ILE A C 1
ATOM 681 O O . ILE A 1 89 ? 8.722 -4.520 -1.332 1.00 87.69 89 ILE A O 1
ATOM 685 N N . GLU A 1 90 ? 7.608 -2.580 -1.202 1.00 85.94 90 GLU A N 1
ATOM 686 C CA . GLU A 1 90 ? 7.841 -2.394 0.235 1.00 85.94 90 GLU A CA 1
ATOM 687 C C . GLU A 1 90 ? 7.236 -3.546 1.053 1.00 85.94 90 GLU A C 1
ATOM 689 O O . GLU A 1 90 ? 7.879 -4.063 1.966 1.00 85.94 90 GLU A O 1
ATOM 694 N N . TYR A 1 91 ? 6.040 -4.015 0.688 1.00 82.31 91 TYR A N 1
ATOM 695 C CA . TYR A 1 91 ? 5.417 -5.184 1.304 1.00 82.31 91 TYR A CA 1
ATOM 696 C C . TYR A 1 91 ? 6.248 -6.458 1.111 1.00 82.31 91 TYR A C 1
ATOM 698 O O . TYR A 1 91 ? 6.451 -7.200 2.072 1.00 82.31 91 TYR A O 1
ATOM 706 N N . ILE A 1 92 ? 6.763 -6.716 -0.096 1.00 84.69 92 ILE A N 1
ATOM 707 C CA . ILE A 1 92 ? 7.665 -7.850 -0.360 1.00 84.69 92 ILE A CA 1
ATOM 708 C C . ILE A 1 92 ? 8.915 -7.736 0.516 1.00 84.69 92 ILE A C 1
ATOM 710 O O . ILE A 1 92 ? 9.305 -8.698 1.174 1.00 84.69 92 ILE A O 1
ATOM 714 N N . MET A 1 93 ? 9.518 -6.547 0.578 1.00 87.12 93 MET A N 1
ATOM 715 C CA . MET A 1 93 ? 10.699 -6.300 1.403 1.00 87.12 93 MET A CA 1
ATOM 716 C C . MET A 1 93 ? 10.440 -6.599 2.883 1.00 87.12 93 MET A C 1
ATOM 718 O O . MET A 1 93 ? 11.239 -7.283 3.517 1.00 87.12 93 MET A O 1
ATOM 722 N N . LEU A 1 94 ? 9.310 -6.139 3.421 1.00 83.44 94 LEU A N 1
ATOM 723 C CA . LEU A 1 94 ? 8.935 -6.364 4.817 1.00 83.44 94 LEU A CA 1
ATOM 724 C C . LEU A 1 94 ? 8.578 -7.828 5.107 1.00 83.44 94 LEU A C 1
ATOM 726 O O . LEU A 1 94 ? 9.011 -8.373 6.118 1.00 83.44 94 LEU A O 1
ATOM 730 N N . SER A 1 95 ? 7.797 -8.469 4.237 1.00 79.88 95 SER A N 1
ATOM 731 C CA . SER A 1 95 ? 7.309 -9.843 4.443 1.00 79.88 95 SER A CA 1
ATOM 732 C C . SER A 1 95 ? 8.398 -10.905 4.286 1.00 79.88 95 SER A C 1
ATOM 734 O O . SER A 1 95 ? 8.328 -11.946 4.938 1.00 79.88 95 SER A O 1
ATOM 736 N N . HIS A 1 96 ? 9.418 -10.633 3.469 1.00 81.19 96 HIS A N 1
ATOM 737 C CA . HIS A 1 96 ? 10.535 -11.545 3.224 1.00 81.19 96 HIS A CA 1
ATOM 738 C C . HIS A 1 96 ? 11.840 -11.140 3.939 1.00 81.19 96 HIS A C 1
ATOM 740 O O . HIS A 1 96 ? 12.867 -11.773 3.703 1.00 81.19 96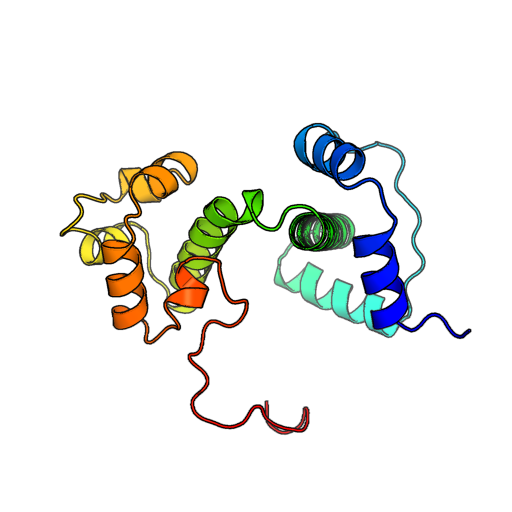 HIS A O 1
ATOM 746 N N . ASP A 1 97 ? 11.812 -10.113 4.800 1.00 85.12 97 ASP A N 1
ATOM 747 C CA . ASP A 1 97 ? 12.983 -9.560 5.510 1.00 85.12 97 ASP A CA 1
ATOM 748 C C . ASP A 1 97 ? 14.141 -9.169 4.562 1.00 85.12 97 ASP A C 1
ATOM 750 O O . ASP A 1 97 ? 15.323 -9.445 4.784 1.00 85.12 97 ASP A O 1
ATOM 754 N N . ILE A 1 98 ? 13.788 -8.532 3.441 1.00 90.06 98 ILE A N 1
ATOM 755 C CA . ILE A 1 98 ? 14.719 -8.116 2.388 1.00 90.06 98 ILE A CA 1
ATOM 756 C C . ILE A 1 98 ? 15.003 -6.625 2.510 1.00 90.06 98 ILE A C 1
ATOM 758 O O . ILE A 1 98 ? 14.121 -5.776 2.419 1.00 90.06 98 ILE A O 1
ATOM 762 N N . ASN A 1 99 ? 16.283 -6.289 2.633 1.00 88.94 99 ASN A N 1
ATOM 763 C CA . ASN A 1 99 ? 16.744 -4.907 2.635 1.00 88.94 99 ASN A CA 1
ATOM 764 C C . ASN A 1 99 ? 17.063 -4.393 1.216 1.00 88.94 99 ASN A C 1
ATOM 766 O O . ASN A 1 99 ? 17.205 -5.156 0.259 1.00 88.94 99 ASN A O 1
ATOM 770 N N . ALA A 1 100 ? 17.202 -3.070 1.075 1.00 88.56 100 ALA A N 1
ATOM 771 C CA . ALA A 1 100 ? 17.440 -2.428 -0.222 1.00 88.56 100 ALA A CA 1
ATOM 772 C C . ALA A 1 100 ? 18.678 -2.959 -0.987 1.00 88.56 100 ALA A C 1
ATOM 774 O O . ALA A 1 100 ? 18.581 -3.126 -2.203 1.00 88.56 100 ALA A O 1
ATOM 775 N N . PRO A 1 101 ? 19.823 -3.275 -0.343 1.00 91.75 101 PRO A N 1
ATOM 776 C CA . PRO A 1 101 ? 20.951 -3.922 -1.022 1.00 91.75 101 PRO A CA 1
ATOM 777 C C . PRO A 1 101 ? 20.627 -5.300 -1.614 1.00 91.75 101 PRO A C 1
ATOM 779 O O . PRO A 1 101 ? 21.056 -5.611 -2.729 1.00 91.75 101 PRO A O 1
ATOM 782 N N . LEU A 1 102 ? 19.870 -6.125 -0.888 1.00 91.19 102 LEU A N 1
ATOM 783 C CA . LEU A 1 102 ? 19.494 -7.455 -1.356 1.00 91.19 102 LEU A CA 1
ATOM 784 C C . LEU A 1 102 ? 18.485 -7.367 -2.509 1.00 91.19 102 LEU A C 1
ATOM 786 O O . LEU A 1 102 ? 18.680 -8.018 -3.535 1.00 91.19 102 LEU A O 1
ATOM 790 N N . LEU A 1 103 ? 17.492 -6.478 -2.409 1.00 91.94 103 LEU A N 1
ATOM 791 C CA . LEU A 1 103 ? 16.572 -6.205 -3.516 1.00 91.94 103 LEU A CA 1
ATOM 792 C C . LEU A 1 103 ? 17.312 -5.668 -4.758 1.00 91.94 103 LEU A C 1
ATOM 794 O O . LEU A 1 103 ? 17.027 -6.089 -5.876 1.00 91.94 103 LEU A O 1
ATOM 798 N N . ALA A 1 104 ? 18.321 -4.809 -4.579 1.00 91.75 104 ALA A N 1
ATOM 799 C CA . ALA A 1 104 ? 19.160 -4.329 -5.683 1.00 91.75 104 ALA A CA 1
ATOM 800 C C . ALA A 1 104 ? 19.931 -5.459 -6.378 1.00 91.75 104 ALA A C 1
ATOM 802 O O . ALA A 1 104 ? 20.232 -5.369 -7.564 1.00 91.75 104 ALA A O 1
ATOM 803 N N . THR A 1 105 ? 20.273 -6.518 -5.642 1.00 92.69 105 THR A N 1
ATOM 804 C CA . THR A 1 105 ? 20.955 -7.685 -6.210 1.00 92.69 105 THR A CA 1
ATOM 805 C C . THR A 1 105 ? 20.009 -8.462 -7.125 1.00 92.69 105 THR A C 1
ATOM 807 O O . THR A 1 105 ? 20.394 -8.782 -8.251 1.00 92.69 105 THR A O 1
ATOM 810 N N . LEU A 1 106 ? 18.760 -8.676 -6.689 1.00 91.69 106 LEU A N 1
ATOM 811 C CA . LEU A 1 106 ? 17.706 -9.311 -7.496 1.00 91.69 106 LEU A CA 1
ATOM 812 C C . LEU A 1 106 ? 17.387 -8.498 -8.759 1.00 91.69 106 LEU A C 1
ATOM 814 O O . LEU A 1 106 ? 17.234 -9.052 -9.840 1.00 91.69 106 LEU A O 1
ATOM 818 N N . LEU A 1 107 ? 17.371 -7.170 -8.641 1.00 91.94 107 LEU A N 1
ATOM 819 C CA . LEU A 1 107 ? 17.050 -6.260 -9.742 1.00 91.94 107 LEU A CA 1
ATOM 820 C C . LEU A 1 107 ? 18.272 -5.774 -10.542 1.00 91.94 107 LEU A C 1
ATOM 822 O O . LEU A 1 107 ? 18.155 -4.893 -11.401 1.00 91.94 107 LEU A O 1
ATOM 826 N N . SER A 1 108 ? 19.453 -6.345 -10.293 1.00 89.69 108 SER A N 1
ATOM 827 C CA . SER A 1 108 ? 20.693 -5.938 -10.961 1.00 89.69 108 SER A CA 1
ATOM 828 C C . SER A 1 108 ? 20.672 -6.049 -12.497 1.00 89.69 108 SER A C 1
ATOM 830 O O . SER A 1 108 ? 21.261 -5.161 -13.125 1.00 89.69 108 SER A O 1
ATOM 832 N N . PRO A 1 109 ? 19.961 -7.009 -13.138 1.00 92.81 109 PRO A N 1
ATOM 833 C CA . PRO A 1 109 ? 19.852 -7.058 -14.600 1.00 92.81 109 PRO A CA 1
ATOM 834 C C . PRO A 1 109 ? 19.216 -5.806 -15.224 1.00 92.81 109 PRO A C 1
ATOM 836 O O . PRO A 1 109 ? 19.534 -5.464 -16.361 1.00 92.81 109 PRO A O 1
ATOM 839 N N . TRP A 1 110 ? 18.389 -5.075 -14.468 1.00 93.31 110 TRP A N 1
ATOM 840 C CA . TRP A 1 110 ? 17.737 -3.830 -14.898 1.00 93.31 110 TRP A CA 1
ATOM 841 C C . TRP A 1 110 ? 18.468 -2.566 -14.423 1.00 93.31 110 TRP A C 1
ATOM 843 O O . TRP A 1 110 ? 17.934 -1.462 -14.511 1.00 93.31 110 TRP A O 1
ATOM 853 N N . ASN A 1 111 ? 19.704 -2.695 -13.920 1.00 89.75 111 ASN A N 1
ATOM 854 C CA . ASN A 1 111 ? 20.518 -1.581 -13.411 1.00 89.75 111 ASN A CA 1
ATOM 855 C C . ASN A 1 111 ? 19.847 -0.801 -12.253 1.00 89.75 111 ASN A C 1
ATOM 857 O O . ASN A 1 111 ? 20.142 0.377 -12.017 1.00 89.75 111 ASN A O 1
ATOM 861 N N . ILE A 1 112 ? 18.965 -1.462 -11.496 1.00 90.69 112 ILE A N 1
ATOM 862 C CA . ILE A 1 112 ? 18.310 -0.892 -10.315 1.00 90.69 112 ILE A CA 1
ATOM 863 C C . ILE A 1 112 ? 19.239 -1.069 -9.115 1.00 90.69 112 ILE A C 1
ATOM 865 O O . ILE A 1 112 ? 19.419 -2.159 -8.577 1.00 90.69 112 ILE A O 1
ATOM 869 N N . ARG A 1 113 ? 19.866 0.028 -8.689 1.00 90.56 113 ARG A N 1
ATOM 870 C CA . ARG A 1 113 ? 20.805 0.036 -7.557 1.00 90.56 113 ARG A CA 1
ATOM 871 C C . ARG A 1 113 ? 20.093 0.328 -6.239 1.00 90.56 113 ARG A C 1
ATOM 873 O O . ARG A 1 113 ? 19.038 0.954 -6.224 1.00 90.56 113 ARG A O 1
ATOM 880 N N . SER A 1 114 ? 20.741 0.014 -5.115 1.00 87.69 114 SER A N 1
ATOM 881 C CA . SER A 1 114 ? 20.208 0.316 -3.773 1.00 87.69 114 SER A CA 1
ATOM 882 C C . SER A 1 114 ? 19.838 1.794 -3.582 1.00 87.69 114 SER A C 1
ATOM 884 O O . SER A 1 114 ? 18.904 2.091 -2.849 1.00 87.69 114 SER A O 1
ATOM 886 N N . THR A 1 115 ? 20.535 2.722 -4.246 1.00 87.81 115 THR A N 1
ATOM 887 C CA . THR A 1 115 ? 20.224 4.162 -4.203 1.00 87.81 115 THR A CA 1
ATOM 888 C C . THR A 1 115 ? 18.930 4.528 -4.929 1.00 87.81 115 THR A C 1
ATOM 890 O O . THR A 1 115 ? 18.360 5.571 -4.645 1.00 87.81 115 THR A O 1
ATOM 893 N N . VAL A 1 116 ? 18.511 3.720 -5.909 1.00 88.19 116 VAL A N 1
ATOM 894 C CA . VAL A 1 116 ? 17.236 3.888 -6.622 1.00 88.19 116 VAL A CA 1
ATOM 895 C C . VAL A 1 116 ? 16.099 3.360 -5.750 1.00 88.19 116 VAL A C 1
ATOM 897 O O . VAL A 1 116 ? 15.092 4.031 -5.612 1.00 88.19 116 VAL A O 1
ATOM 900 N N . ILE A 1 117 ? 16.300 2.219 -5.082 1.00 86.94 117 ILE A N 1
ATOM 901 C CA . ILE A 1 117 ? 15.299 1.607 -4.188 1.00 86.94 117 ILE A CA 1
ATOM 902 C C . ILE A 1 117 ? 14.971 2.494 -2.980 1.00 86.94 117 ILE A C 1
ATOM 904 O O . ILE A 1 117 ? 13.836 2.527 -2.528 1.00 86.94 117 ILE A O 1
ATOM 908 N N . GLN A 1 118 ? 15.953 3.232 -2.460 1.00 85.56 118 GLN A N 1
ATOM 909 C CA . GLN A 1 118 ? 15.752 4.155 -1.337 1.00 85.56 118 GLN A CA 1
ATOM 910 C C . GLN A 1 118 ? 14.943 5.412 -1.696 1.00 85.56 118 GLN A C 1
ATOM 912 O O . GLN A 1 118 ? 14.594 6.175 -0.798 1.00 85.56 118 GLN A O 1
ATOM 917 N N . ASP A 1 119 ? 14.668 5.647 -2.981 1.00 85.00 119 ASP A N 1
ATOM 918 C CA . ASP A 1 119 ? 13.875 6.775 -3.461 1.00 85.00 119 ASP A CA 1
ATOM 919 C C . ASP A 1 119 ? 12.625 6.253 -4.195 1.00 85.00 119 ASP A C 1
ATOM 921 O O . ASP A 1 119 ? 12.709 5.904 -5.375 1.00 85.00 119 ASP A O 1
ATOM 925 N N . PRO A 1 120 ? 11.459 6.214 -3.520 1.00 74.81 120 PRO A N 1
ATOM 926 C CA . PRO A 1 120 ? 10.198 5.720 -4.076 1.00 74.81 120 PRO A CA 1
ATOM 927 C C . PRO A 1 120 ? 9.824 6.304 -5.441 1.00 74.81 120 PRO A C 1
ATOM 929 O O . PRO A 1 120 ? 9.337 5.585 -6.313 1.00 74.81 120 PRO A O 1
ATOM 932 N N . ALA A 1 121 ? 10.070 7.602 -5.650 1.00 76.94 121 ALA A N 1
ATOM 933 C CA . ALA A 1 121 ? 9.727 8.270 -6.901 1.00 76.94 121 ALA A CA 1
ATOM 934 C C . ALA A 1 121 ? 10.645 7.811 -8.040 1.00 76.94 121 ALA A C 1
ATOM 936 O O . ALA A 1 121 ? 10.178 7.557 -9.146 1.00 76.94 121 ALA A O 1
ATOM 937 N N . ARG A 1 122 ? 11.944 7.646 -7.762 1.00 83.50 122 ARG A N 1
ATOM 938 C CA . ARG A 1 122 ? 12.905 7.153 -8.761 1.00 83.50 122 ARG A CA 1
ATOM 939 C C . ARG A 1 122 ? 12.749 5.665 -9.017 1.00 83.50 122 ARG A C 1
ATOM 941 O O . ARG A 1 122 ? 13.005 5.229 -10.131 1.00 83.50 122 ARG A O 1
ATOM 948 N N . LEU A 1 123 ? 12.358 4.885 -8.014 1.00 84.50 123 LEU A N 1
ATOM 949 C CA . LEU A 1 123 ? 12.112 3.461 -8.186 1.00 84.50 123 LEU A CA 1
ATOM 950 C C . LEU A 1 123 ? 10.985 3.218 -9.198 1.00 84.50 123 LEU A C 1
ATOM 952 O O . LEU A 1 123 ? 11.159 2.392 -10.090 1.00 84.50 123 LEU A O 1
ATOM 956 N N . ALA A 1 124 ? 9.894 3.988 -9.128 1.00 81.00 124 ALA A N 1
ATOM 957 C CA . ALA A 1 124 ? 8.763 3.854 -10.049 1.00 81.00 124 ALA A CA 1
ATOM 958 C C . ALA A 1 124 ? 9.179 4.014 -11.523 1.00 81.00 124 ALA A C 1
ATOM 960 O O . ALA A 1 124 ? 8.728 3.253 -12.373 1.00 81.00 124 ALA A O 1
ATOM 961 N N . ASP A 1 125 ? 10.100 4.937 -11.811 1.00 83.69 125 ASP A N 1
ATOM 962 C CA . ASP A 1 125 ? 10.590 5.195 -13.171 1.00 83.69 125 ASP A CA 1
ATOM 963 C C . ASP A 1 125 ? 11.476 4.066 -13.736 1.00 83.69 125 ASP A C 1
ATOM 965 O O . ASP A 1 125 ? 11.665 3.975 -14.950 1.00 83.69 125 ASP A O 1
ATOM 969 N N . TYR A 1 126 ? 12.061 3.224 -12.877 1.00 85.19 126 TYR A N 1
ATOM 970 C CA . TYR A 1 126 ? 12.987 2.156 -13.279 1.00 85.19 126 TYR A CA 1
ATOM 971 C C . TYR A 1 126 ? 12.318 0.779 -13.376 1.00 85.19 126 TYR A C 1
ATOM 973 O O . TYR A 1 126 ? 12.891 -0.144 -13.962 1.00 85.19 126 TYR A O 1
ATOM 981 N N . LEU A 1 127 ? 11.126 0.615 -12.801 1.00 86.75 127 LEU A N 1
ATOM 982 C CA . LEU A 1 127 ? 10.410 -0.656 -12.783 1.00 86.75 127 LEU A CA 1
ATOM 983 C C . LEU A 1 127 ? 9.729 -0.916 -14.128 1.00 86.75 127 LEU A C 1
ATOM 985 O O . LEU A 1 127 ? 8.591 -0.528 -14.373 1.00 86.75 127 LEU A O 1
ATOM 989 N N . SER A 1 128 ? 10.453 -1.599 -15.012 1.00 88.44 128 SER A N 1
ATOM 990 C CA . SER A 1 128 ? 9.888 -2.156 -16.245 1.00 88.44 128 SER A CA 1
ATOM 991 C C . SER A 1 128 ? 8.985 -3.366 -15.967 1.00 88.44 128 SER A C 1
ATOM 993 O O . SER A 1 128 ? 9.171 -4.046 -14.958 1.00 88.44 128 SER A O 1
ATOM 995 N N . ALA A 1 129 ? 8.076 -3.683 -16.897 1.00 86.81 129 ALA A N 1
ATOM 996 C CA . ALA A 1 129 ? 7.220 -4.872 -16.818 1.00 86.81 129 ALA A CA 1
ATOM 997 C C . ALA A 1 129 ? 8.035 -6.163 -16.609 1.00 86.81 129 ALA A C 1
ATOM 999 O O . ALA A 1 129 ? 7.741 -6.921 -15.692 1.00 86.81 129 ALA A O 1
ATOM 1000 N N . ASP A 1 130 ? 9.125 -6.341 -17.362 1.00 90.19 130 ASP A N 1
ATOM 1001 C CA . ASP A 1 130 ? 10.013 -7.508 -17.247 1.00 90.19 130 ASP A CA 1
ATOM 1002 C C . ASP A 1 130 ? 10.669 -7.621 -15.854 1.00 90.19 130 ASP A C 1
ATOM 1004 O O . ASP A 1 130 ? 10.876 -8.717 -15.338 1.00 90.19 130 ASP A O 1
ATOM 1008 N N . ALA A 1 131 ? 10.985 -6.487 -15.214 1.00 90.50 131 ALA A N 1
ATOM 1009 C CA . ALA A 1 131 ? 11.547 -6.466 -13.859 1.00 90.50 131 ALA A CA 1
ATOM 1010 C C . ALA A 1 131 ? 10.507 -6.873 -12.805 1.00 90.50 131 ALA A C 1
ATOM 1012 O O . ALA A 1 131 ? 10.837 -7.555 -11.833 1.00 90.50 131 ALA A O 1
ATOM 1013 N N . LEU A 1 132 ? 9.254 -6.450 -12.995 1.00 89.31 132 LEU A N 1
ATOM 1014 C CA . LEU A 1 132 ? 8.139 -6.818 -12.125 1.00 89.31 132 LEU A CA 1
ATOM 1015 C C . LEU A 1 132 ? 7.771 -8.297 -12.307 1.00 89.31 132 LEU A C 1
ATOM 1017 O O . LEU A 1 132 ? 7.541 -8.992 -11.323 1.00 89.31 132 LEU A O 1
ATOM 1021 N N . GLU A 1 133 ? 7.794 -8.816 -13.532 1.00 89.81 133 GLU A N 1
ATOM 1022 C CA . GLU A 1 133 ? 7.576 -10.243 -13.791 1.00 89.81 133 GLU A CA 1
ATOM 1023 C C . GLU A 1 133 ? 8.655 -11.102 -13.117 1.00 89.81 133 GLU A C 1
ATOM 1025 O O . GLU A 1 133 ? 8.331 -12.036 -12.386 1.00 89.81 133 GLU A O 1
ATOM 1030 N N . HIS A 1 134 ? 9.927 -10.712 -13.232 1.00 91.50 134 HIS A N 1
ATOM 1031 C CA . HIS A 1 134 ? 11.014 -11.406 -12.543 1.00 91.50 134 HIS A CA 1
ATOM 1032 C C . HIS A 1 134 ? 10.867 -11.397 -11.015 1.00 91.50 134 HIS A C 1
ATOM 1034 O O . HIS A 1 134 ? 11.069 -12.421 -10.363 1.00 91.50 134 HIS A O 1
ATOM 1040 N N . LEU A 1 135 ? 10.494 -10.257 -10.422 1.00 90.31 135 LEU A N 1
ATOM 1041 C CA . LEU A 1 135 ? 10.207 -10.201 -8.987 1.00 90.31 135 LEU A CA 1
ATOM 1042 C C . LEU A 1 135 ? 9.037 -11.115 -8.617 1.00 90.31 135 LEU A C 1
ATOM 1044 O O . LEU A 1 135 ? 9.117 -11.827 -7.617 1.00 90.31 135 LEU A O 1
ATOM 1048 N N . ALA A 1 136 ? 7.968 -11.124 -9.414 1.00 88.75 136 ALA A N 1
ATOM 1049 C CA . ALA A 1 136 ? 6.830 -11.998 -9.169 1.00 88.75 136 ALA A CA 1
ATOM 1050 C C . ALA A 1 136 ? 7.256 -13.476 -9.171 1.00 88.75 136 ALA A C 1
ATOM 1052 O O . ALA A 1 136 ? 6.877 -14.213 -8.263 1.00 88.75 136 ALA A O 1
ATOM 1053 N N . GLU A 1 137 ? 8.119 -13.891 -10.100 1.00 89.25 137 GLU A N 1
ATOM 1054 C CA . GLU A 1 137 ? 8.697 -15.240 -10.121 1.00 89.25 137 GLU A CA 1
ATOM 1055 C C . GLU A 1 137 ? 9.562 -15.534 -8.888 1.00 89.25 137 GLU A C 1
ATOM 1057 O O . GLU A 1 137 ? 9.392 -16.576 -8.252 1.00 89.25 137 GLU A O 1
ATOM 1062 N N . CYS A 1 138 ? 10.460 -14.618 -8.502 1.00 90.00 138 CYS A N 1
ATOM 1063 C CA . CYS A 1 138 ? 11.334 -14.800 -7.336 1.00 90.00 138 CYS A CA 1
ATOM 1064 C C . CYS A 1 138 ? 10.555 -15.060 -6.040 1.00 90.00 138 CYS A C 1
ATOM 1066 O O . CYS A 1 138 ? 11.030 -15.801 -5.176 1.00 90.00 138 CYS A O 1
ATOM 1068 N N . PHE A 1 139 ? 9.376 -14.452 -5.906 1.00 86.00 139 PHE A N 1
ATOM 1069 C CA . PHE A 1 139 ? 8.548 -14.521 -4.703 1.00 86.00 139 PHE A CA 1
ATOM 1070 C C . PHE A 1 139 ? 7.293 -15.393 -4.862 1.00 86.00 139 PHE A C 1
ATOM 1072 O O . PHE A 1 139 ? 6.512 -15.497 -3.919 1.00 86.00 139 PHE A O 1
ATOM 1079 N N . ASN A 1 140 ? 7.112 -16.062 -6.008 1.00 84.31 140 ASN A N 1
ATOM 1080 C CA . ASN A 1 140 ? 5.911 -16.838 -6.356 1.00 84.31 140 ASN A CA 1
ATOM 1081 C C . ASN A 1 140 ? 4.600 -16.038 -6.206 1.00 84.31 140 ASN A C 1
ATOM 1083 O O . ASN A 1 140 ? 3.617 -16.515 -5.634 1.00 84.31 140 ASN A O 1
ATOM 1087 N N . LEU A 1 141 ? 4.597 -14.805 -6.708 1.00 83.12 141 LEU A N 1
ATOM 1088 C CA . LEU A 1 141 ? 3.474 -13.875 -6.638 1.00 83.12 141 LEU A CA 1
ATOM 1089 C C . LEU A 1 141 ? 2.686 -13.848 -7.949 1.00 83.12 141 LEU A C 1
ATOM 1091 O O . LEU A 1 141 ? 3.200 -14.165 -9.020 1.00 83.12 141 LEU A O 1
ATOM 1095 N N . ASN A 1 142 ? 1.437 -13.395 -7.874 1.00 80.25 142 ASN A N 1
ATOM 1096 C CA . ASN A 1 142 ? 0.653 -13.046 -9.048 1.00 80.25 142 ASN A CA 1
ATOM 1097 C C . ASN A 1 142 ? 1.275 -11.809 -9.739 1.00 80.25 142 ASN A C 1
ATOM 1099 O O . ASN A 1 142 ? 1.323 -10.744 -9.115 1.00 80.25 142 ASN A O 1
ATOM 1103 N N . PRO A 1 143 ? 1.707 -11.892 -11.011 1.00 82.06 143 PRO A N 1
ATOM 1104 C CA . PRO A 1 143 ? 2.262 -10.744 -11.729 1.00 82.06 143 PRO A CA 1
ATOM 1105 C C . PRO A 1 143 ? 1.242 -9.610 -11.902 1.00 82.06 143 PRO A C 1
ATOM 1107 O O . PRO A 1 143 ? 1.614 -8.440 -11.826 1.00 82.06 143 PRO A O 1
ATOM 1110 N N . ASP A 1 144 ? -0.051 -9.916 -12.033 1.00 79.06 144 ASP A N 1
ATOM 1111 C CA . ASP A 1 144 ? -1.104 -8.895 -12.100 1.00 79.06 144 ASP A CA 1
ATOM 1112 C C . ASP A 1 144 ? -1.277 -8.176 -10.759 1.00 79.06 144 ASP A C 1
ATOM 1114 O O . ASP A 1 144 ? -1.618 -6.992 -10.711 1.00 79.06 144 ASP A O 1
ATOM 1118 N N . TRP A 1 145 ? -0.979 -8.854 -9.648 1.00 81.00 145 TRP A N 1
ATOM 1119 C CA . TRP A 1 145 ? -0.845 -8.175 -8.368 1.00 81.00 145 TRP A CA 1
ATOM 1120 C C . TRP A 1 145 ? 0.437 -7.359 -8.325 1.00 81.00 145 TRP A C 1
ATOM 1122 O O . TRP A 1 145 ? 0.390 -6.198 -7.966 1.00 81.00 145 TRP A O 1
ATOM 1132 N N . LEU A 1 146 ? 1.599 -7.839 -8.742 1.00 82.38 146 LEU A N 1
ATOM 1133 C CA . LEU A 1 146 ? 2.768 -6.960 -8.637 1.00 82.38 146 LEU A CA 1
ATOM 1134 C C . LEU A 1 146 ? 2.651 -5.696 -9.522 1.00 82.38 146 LEU A C 1
ATOM 1136 O O . LEU A 1 146 ? 3.081 -4.623 -9.110 1.00 82.38 146 LEU A O 1
ATOM 1140 N N . ASN A 1 147 ? 1.952 -5.795 -10.657 1.00 78.75 147 ASN A N 1
ATOM 1141 C CA . ASN A 1 147 ? 1.679 -4.695 -11.590 1.00 78.75 147 ASN A CA 1
ATOM 1142 C C . ASN A 1 147 ? 0.521 -3.757 -11.192 1.00 78.75 147 ASN A C 1
ATOM 1144 O O . ASN A 1 147 ? 0.210 -2.821 -11.926 1.00 78.75 147 ASN A O 1
ATOM 1148 N N . GLY A 1 148 ? -0.141 -3.974 -10.052 1.00 73.62 148 GLY A N 1
ATOM 1149 C CA . GLY A 1 148 ? -1.223 -3.082 -9.604 1.00 73.62 148 GLY A CA 1
ATOM 1150 C C . GLY A 1 148 ? -2.624 -3.404 -10.148 1.00 73.62 148 GLY A C 1
ATOM 1151 O O . GLY A 1 148 ? -3.571 -2.708 -9.788 1.00 73.62 148 GLY A O 1
ATOM 1152 N N . HIS A 1 149 ? -2.779 -4.439 -10.979 1.00 72.62 149 HIS A N 1
ATOM 1153 C CA . HIS A 1 149 ? -4.047 -4.809 -11.625 1.00 72.62 149 HIS A CA 1
ATOM 1154 C C . HIS A 1 149 ? -4.975 -5.640 -10.730 1.00 72.62 149 HIS A C 1
ATOM 1156 O O . HIS A 1 149 ? -6.190 -5.453 -10.769 1.00 72.62 149 HIS A O 1
ATOM 1162 N N . GLU A 1 150 ? -4.412 -6.518 -9.903 1.00 70.50 150 GLU A N 1
ATOM 1163 C CA . GLU A 1 150 ? -5.155 -7.372 -8.968 1.00 70.50 150 GLU A CA 1
ATOM 1164 C C . GLU A 1 150 ? -4.925 -6.971 -7.513 1.00 70.50 150 GLU A C 1
ATOM 1166 O O . GLU A 1 150 ? -3.947 -6.306 -7.189 1.00 70.50 150 GLU A O 1
ATOM 1171 N N . ASN A 1 151 ? -5.805 -7.374 -6.596 1.00 67.06 151 ASN A N 1
ATOM 1172 C CA . ASN A 1 151 ? -5.680 -7.016 -5.171 1.00 67.06 151 ASN A CA 1
ATOM 1173 C C . ASN A 1 151 ? -5.030 -8.097 -4.300 1.00 67.06 151 ASN A C 1
ATOM 1175 O O . ASN A 1 151 ? -4.636 -7.806 -3.172 1.00 67.06 151 ASN A O 1
ATOM 1179 N N . TYR A 1 152 ? -4.859 -9.313 -4.826 1.00 63.09 152 TYR A N 1
ATO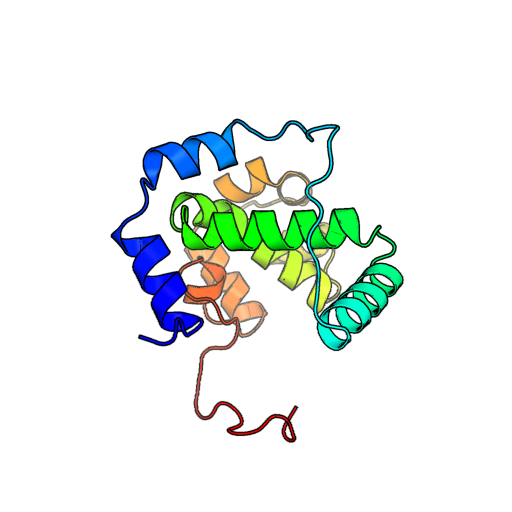M 1180 C CA . TYR A 1 152 ? -4.364 -10.454 -4.058 1.00 63.09 152 TYR A CA 1
ATOM 1181 C C . TYR A 1 152 ? -3.005 -10.959 -4.569 1.00 63.09 152 TYR A C 1
ATOM 1183 O O . TYR A 1 152 ? -2.897 -11.259 -5.758 1.00 63.09 152 TYR A O 1
ATOM 1191 N N . PRO A 1 153 ? -1.989 -11.104 -3.691 1.00 64.69 153 PRO A N 1
ATOM 1192 C CA . PRO A 1 153 ? -0.618 -11.459 -4.077 1.00 64.69 153 PRO A CA 1
ATOM 1193 C C . PRO A 1 153 ? -0.450 -12.885 -4.591 1.00 64.69 153 PRO A C 1
ATOM 1195 O O . PRO A 1 153 ? 0.558 -13.181 -5.221 1.00 64.69 153 PRO A O 1
ATOM 1198 N N . ILE A 1 154 ? -1.412 -13.772 -4.341 1.00 66.69 154 ILE A N 1
ATOM 1199 C CA . ILE A 1 154 ? -1.328 -15.186 -4.705 1.00 66.69 154 ILE A CA 1
ATOM 1200 C C . ILE A 1 154 ? -2.102 -15.408 -6.004 1.00 66.69 154 ILE A C 1
ATOM 1202 O O . ILE A 1 154 ? -3.272 -15.032 -6.111 1.00 66.69 154 ILE A O 1
ATOM 1206 N N . ALA A 1 155 ? -1.463 -16.048 -6.985 1.00 53.94 155 ALA A N 1
ATOM 1207 C CA . ALA A 1 155 ? -2.156 -16.552 -8.162 1.00 53.94 155 ALA A CA 1
ATOM 1208 C C . ALA A 1 155 ? -3.078 -17.694 -7.711 1.00 53.94 155 ALA A C 1
ATOM 1210 O O . ALA A 1 155 ? -2.612 -18.765 -7.320 1.00 53.94 155 ALA A O 1
ATOM 1211 N N . LEU A 1 156 ? -4.389 -17.444 -7.693 1.00 50.69 156 LEU A N 1
ATOM 1212 C CA . LEU A 1 156 ? -5.398 -18.415 -7.269 1.00 50.69 156 LEU A CA 1
ATOM 1213 C C . LEU A 1 156 ? -5.328 -19.677 -8.139 1.00 50.69 156 LEU A C 1
ATOM 1215 O O . LEU A 1 156 ? -5.902 -19.727 -9.224 1.00 50.69 156 LEU A O 1
ATOM 1219 N N . SER A 1 157 ? -4.686 -20.726 -7.631 1.00 38.59 157 SER A N 1
ATOM 1220 C CA . SER A 1 157 ? -4.953 -22.099 -8.054 1.00 38.59 157 SER A CA 1
ATOM 1221 C C . SER A 1 157 ? -5.776 -22.788 -6.967 1.00 38.59 157 SER A C 1
ATOM 1223 O O . SER A 1 157 ? -5.250 -23.509 -6.135 1.00 38.59 157 SER A O 1
ATOM 1225 N N . GLY A 1 158 ? -7.090 -22.537 -7.002 1.00 50.00 158 GLY A N 1
ATOM 1226 C CA . GLY A 1 158 ? -8.094 -23.295 -6.251 1.00 50.00 158 GLY A CA 1
ATOM 1227 C C . GLY A 1 158 ? -8.272 -22.896 -4.781 1.00 50.00 158 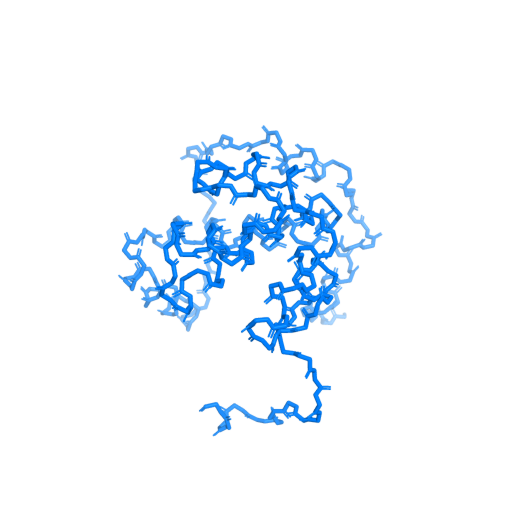GLY A C 1
ATOM 1228 O O . GLY A 1 158 ? -7.377 -23.064 -3.970 1.00 50.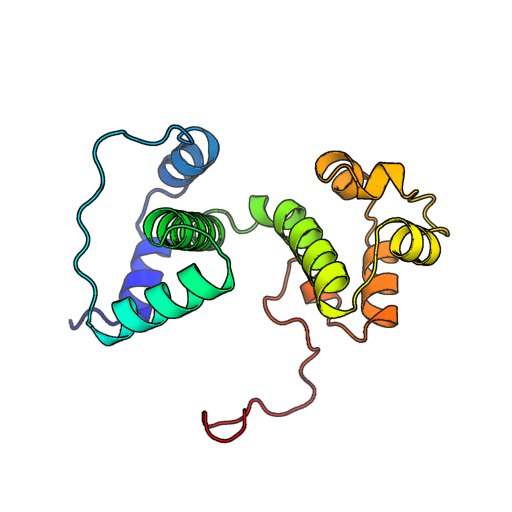00 158 GLY A O 1
ATOM 1229 N N . GLU A 1 159 ? -9.494 -22.456 -4.472 1.00 43.75 159 GLU A N 1
ATOM 1230 C CA . GLU A 1 159 ? -10.135 -22.442 -3.146 1.00 43.75 159 GLU A CA 1
ATOM 1231 C C . GLU A 1 159 ? -9.593 -21.443 -2.107 1.00 43.75 159 GLU A C 1
ATOM 1233 O O . GLU A 1 159 ? -8.655 -21.681 -1.354 1.00 43.75 159 GLU A O 1
ATOM 1238 N N . TRP A 1 160 ? -10.296 -20.309 -2.013 1.00 43.19 160 TRP A N 1
ATOM 1239 C CA . TRP A 1 160 ? -10.374 -19.552 -0.767 1.00 43.19 160 TRP A CA 1
ATOM 1240 C C . TRP A 1 160 ? -11.007 -20.435 0.320 1.00 43.19 160 TRP A C 1
ATOM 1242 O O . TRP A 1 160 ? -11.958 -21.155 0.014 1.00 43.19 160 TRP A O 1
ATOM 1252 N N . PRO A 1 161 ? -10.562 -20.365 1.585 1.00 45.22 161 PRO A N 1
ATOM 1253 C CA . PRO A 1 161 ? -11.281 -21.014 2.667 1.00 45.22 161 PRO A CA 1
ATOM 1254 C C . PRO A 1 161 ? -12.673 -20.389 2.819 1.00 45.22 161 PRO A C 1
ATOM 1256 O O . PRO A 1 161 ? -12.806 -19.190 3.066 1.00 45.22 161 PRO A O 1
ATOM 1259 N N . ASP A 1 162 ? -13.711 -21.216 2.701 1.00 49.50 162 ASP A N 1
ATOM 1260 C CA . ASP A 1 162 ? -15.113 -20.789 2.803 1.00 49.50 162 ASP A CA 1
ATOM 1261 C C . ASP A 1 162 ? -15.482 -20.215 4.187 1.00 49.50 162 ASP A C 1
ATOM 1263 O O . ASP A 1 162 ? -16.518 -19.562 4.339 1.00 49.50 162 ASP A O 1
ATOM 1267 N N . THR A 1 163 ? -14.651 -20.439 5.214 1.00 48.19 163 THR A N 1
ATOM 1268 C CA . THR A 1 163 ? -14.888 -19.977 6.588 1.00 48.19 163 THR A CA 1
ATOM 1269 C C . THR A 1 163 ? -13.613 -19.524 7.304 1.00 48.19 163 THR A C 1
ATOM 1271 O O . THR A 1 163 ? -12.506 -19.980 7.025 1.00 48.19 163 THR A O 1
ATOM 1274 N N . ALA A 1 164 ? -13.799 -18.623 8.277 1.00 41.41 164 ALA A N 1
ATOM 1275 C CA . ALA A 1 164 ? -12.741 -17.994 9.072 1.00 41.41 164 ALA A CA 1
ATOM 1276 C C . ALA A 1 164 ? -11.93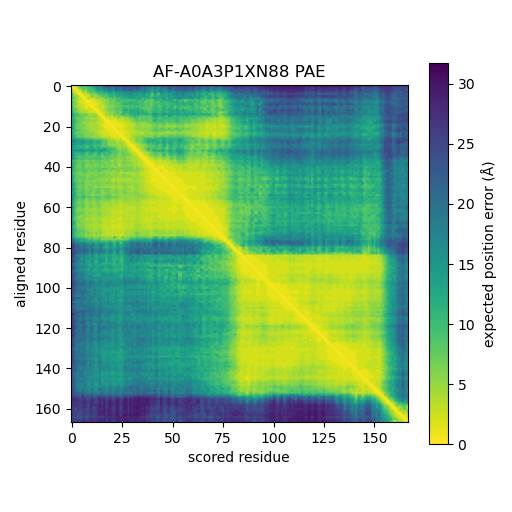6 -18.963 9.961 1.00 41.41 164 ALA A C 1
ATOM 1278 O O . ALA A 1 164 ? -10.877 -18.586 10.445 1.00 41.41 164 ALA A O 1
ATOM 1279 N N . ASP A 1 165 ? -12.413 -20.195 10.153 1.00 43.94 165 ASP A N 1
ATOM 1280 C CA . ASP A 1 165 ? -11.740 -21.227 10.956 1.00 43.94 165 ASP A CA 1
ATOM 1281 C C . ASP A 1 165 ? -10.560 -21.897 10.225 1.00 43.94 165 ASP A C 1
ATOM 1283 O O . ASP A 1 165 ? -9.849 -22.707 10.814 1.00 43.94 165 ASP A O 1
ATOM 1287 N N . ASN A 1 166 ? -10.360 -21.575 8.945 1.00 42.25 166 ASN A N 1
ATOM 1288 C CA . ASN A 1 166 ? -9.299 -22.126 8.099 1.00 42.25 166 ASN A CA 1
ATOM 1289 C C . ASN A 1 166 ? -8.150 -21.124 7.850 1.00 42.25 166 ASN A C 1
ATOM 1291 O O . ASN A 1 166 ? -7.392 -21.293 6.892 1.00 42.25 166 ASN A O 1
ATOM 1295 N N . PHE A 1 167 ? -8.047 -20.084 8.683 1.00 45.38 167 PHE A N 1
ATOM 1296 C CA . PHE A 1 167 ? -6.891 -19.185 8.763 1.00 45.38 167 PHE A CA 1
ATOM 1297 C C . PHE A 1 167 ? -5.978 -19.563 9.930 1.00 45.38 167 PHE A C 1
ATOM 1299 O O . PHE A 1 167 ? -6.508 -19.900 11.013 1.00 45.38 167 PHE A O 1
#

Nearest PDB structures (foldseek):
  4d8j-assembly1_A  TM=4.882E-01  e=6.629E+00  Escherichia coli

Secondary structure (DSSP, 8-state):
----HHHHHHHHHHHS-HHHHHHHHHH--SPPSS----PPPHHHHHHHHHHHHHTTS-HHHHHHHHHHHHHHHHH-TTTHHHHHHHHHHHHHHHHTT--HHHHHHHTGGGT--HHHHT-HHHHHHH--HHHHHHHHHHHT--HHHHTTS-S-SS---S---SSGGG-